Protein AF-A0A0F0H7S7-F1 (afdb_monomer)

Sequence (85 aa):
MHDALTRVNAVMFRRLWRGTNETVLAYSETEALAYRVREGDVDLADPFVVDPDVTLWQRGGEFLDVAGELLELPPAPGHSAFGAS

Radius of gyration: 14.51 Å; Cα contacts (8 Å, |Δi|>4): 123; chains: 1; bounding box: 26×26×56 Å

Foldseek 3Di:
DDPPPDPQDWDKDWDDDLQKIWIWTHSDQWWIKIWIFGNVQQDPVDNPDDDPVRTPDMDITGRCVRVVVSVVDDRDPPRDPDDPD

Solvent-accessible surface area (backbone atoms only — not comparable to full-atom values): 5325 Å² total; per-residue (Å²): 134,83,80,81,80,75,87,82,68,58,54,74,50,74,46,81,54,86,66,24,34,38,39,35,37,29,64,47,86,67,38,18,41,22,39,32,28,42,57,88,70,61,52,85,90,46,78,86,64,73,60,74,92,63,46,76,46,74,42,75,38,36,42,68,61,33,49,51,51,64,72,69,55,73,83,60,90,90,60,65,97,58,79,91,123

Mean predicted aligned error: 7.25 Å

pLDDT: mean 83.9, std 16.34, range [35.91, 96.69]

Structure (mmCIF, N/CA/C/O backbone):
data_AF-A0A0F0H7S7-F1
#
_entry.id   AF-A0A0F0H7S7-F1
#
loop_
_atom_site.group_PDB
_atom_site.id
_atom_site.type_symbol
_atom_site.label_atom_id
_atom_site.label_alt_id
_atom_site.label_comp_id
_atom_site.label_asym_id
_atom_site.label_entity_id
_atom_site.label_seq_id
_atom_site.pdbx_PDB_ins_code
_atom_site.Cartn_x
_atom_site.Cartn_y
_atom_site.Cartn_z
_atom_site.occupancy
_atom_site.B_iso_or_equiv
_atom_site.auth_seq_id
_atom_site.auth_comp_id
_atom_site.auth_asym_id
_atom_site.auth_atom_id
_atom_site.pdbx_PDB_model_num
ATOM 1 N N . MET A 1 1 ? -11.287 -17.322 -23.787 1.00 40.72 1 MET A N 1
ATOM 2 C CA . MET A 1 1 ? -9.927 -16.796 -24.013 1.00 40.72 1 MET A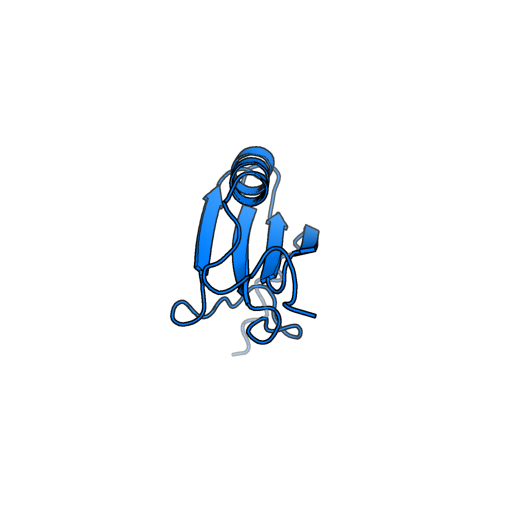 CA 1
ATOM 3 C C . MET A 1 1 ? -9.410 -16.401 -22.643 1.00 40.72 1 MET A C 1
ATOM 5 O O . MET A 1 1 ? -9.889 -15.421 -22.097 1.00 40.72 1 MET A O 1
ATOM 9 N N . HIS A 1 2 ? -8.621 -17.267 -22.007 1.00 35.91 2 HIS A N 1
ATOM 10 C CA . HIS A 1 2 ? -8.028 -16.966 -20.706 1.00 35.91 2 HIS A CA 1
ATOM 11 C C . HIS A 1 2 ? -6.751 -16.191 -20.970 1.00 35.91 2 HIS A C 1
ATOM 13 O O . HIS A 1 2 ? -5.840 -16.713 -21.611 1.00 35.91 2 HIS A O 1
ATOM 19 N N . ASP A 1 3 ? -6.747 -14.932 -20.556 1.00 41.88 3 ASP A N 1
ATOM 20 C CA . ASP A 1 3 ? -5.581 -14.078 -20.659 1.00 41.88 3 ASP A CA 1
ATOM 21 C C . ASP A 1 3 ? -4.555 -14.556 -19.626 1.00 41.88 3 ASP A C 1
ATOM 23 O O . ASP A 1 3 ? -4.668 -14.298 -18.431 1.00 41.88 3 ASP A O 1
ATOM 27 N N . ALA A 1 4 ? -3.621 -15.392 -20.077 1.00 50.28 4 ALA A N 1
ATOM 28 C CA . ALA A 1 4 ? -2.500 -15.884 -19.281 1.00 50.28 4 ALA A CA 1
ATOM 29 C C . ALA A 1 4 ? -1.268 -14.954 -19.379 1.00 50.28 4 ALA A C 1
ATOM 31 O O . ALA A 1 4 ? -0.176 -15.335 -18.955 1.00 50.28 4 ALA A O 1
ATOM 32 N N . LEU A 1 5 ? -1.428 -13.752 -19.947 1.00 48.69 5 LEU A N 1
ATOM 33 C CA . LEU A 1 5 ? -0.433 -12.683 -20.031 1.00 48.69 5 LEU A CA 1
ATOM 34 C C . LEU A 1 5 ? -0.899 -11.563 -19.087 1.00 48.69 5 LEU A C 1
ATOM 36 O O . LEU A 1 5 ? -1.726 -10.750 -19.455 1.00 48.69 5 LEU A O 1
ATOM 40 N N . THR A 1 6 ? -0.499 -11.517 -17.822 1.00 52.84 6 THR A N 1
ATOM 41 C CA . THR A 1 6 ? 0.804 -10.995 -17.401 1.00 52.84 6 THR A CA 1
ATOM 42 C C . THR A 1 6 ? 1.044 -11.429 -15.954 1.00 52.84 6 THR A C 1
ATOM 44 O O . THR A 1 6 ? 0.431 -10.919 -15.020 1.00 52.84 6 THR A O 1
ATOM 47 N N . ARG A 1 7 ? 1.949 -12.386 -15.722 1.00 62.75 7 ARG A N 1
ATOM 48 C CA . ARG A 1 7 ? 2.431 -12.642 -14.357 1.00 62.75 7 ARG A CA 1
ATOM 49 C C . ARG A 1 7 ? 3.317 -11.472 -13.941 1.00 62.75 7 ARG A C 1
ATOM 51 O O . ARG A 1 7 ? 4.464 -11.395 -14.375 1.00 62.75 7 ARG A O 1
ATOM 58 N N . VAL A 1 8 ? 2.778 -10.571 -13.129 1.00 69.69 8 VAL A N 1
ATOM 59 C CA . VAL A 1 8 ? 3.555 -9.518 -12.475 1.00 69.69 8 VAL A CA 1
ATOM 60 C C . VAL A 1 8 ? 4.250 -10.152 -11.276 1.00 69.69 8 VAL A C 1
ATOM 62 O O . VAL A 1 8 ? 3.609 -10.541 -10.303 1.00 69.69 8 VAL A O 1
ATOM 65 N N . ASN A 1 9 ? 5.56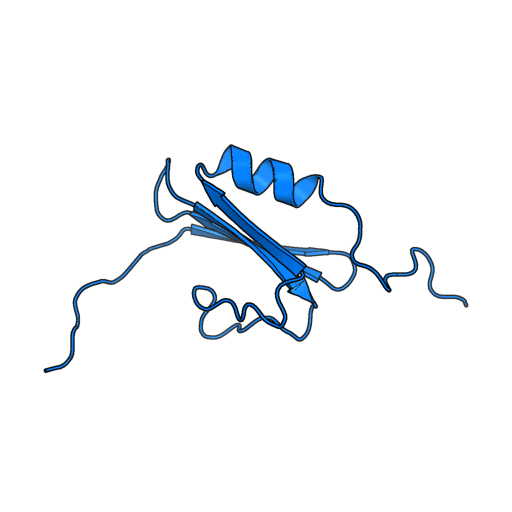7 -10.319 -11.371 1.00 81.38 9 ASN A N 1
ATOM 66 C CA . ASN A 1 9 ? 6.366 -10.681 -10.208 1.00 81.38 9 ASN A CA 1
ATOM 67 C C . ASN A 1 9 ? 6.644 -9.398 -9.429 1.00 81.38 9 ASN A C 1
ATOM 69 O O . ASN A 1 9 ? 7.098 -8.420 -10.015 1.00 81.38 9 ASN A O 1
ATOM 73 N N . ALA A 1 10 ? 6.389 -9.417 -8.126 1.00 88.94 10 ALA A N 1
ATOM 74 C CA . ALA A 1 10 ? 6.712 -8.309 -7.244 1.00 88.94 10 ALA A CA 1
ATOM 75 C C . ALA A 1 10 ? 7.491 -8.811 -6.033 1.00 88.94 10 ALA A C 1
ATOM 77 O O . ALA A 1 10 ? 7.242 -9.911 -5.531 1.00 88.94 10 ALA A O 1
ATOM 78 N N . VAL A 1 11 ? 8.406 -7.985 -5.535 1.00 91.50 11 VAL A N 1
ATOM 79 C CA . VAL A 1 11 ? 8.954 -8.163 -4.190 1.00 91.50 11 VAL A CA 1
ATOM 80 C C . VAL A 1 11 ? 8.032 -7.434 -3.227 1.00 91.50 11 VAL A C 1
ATOM 82 O O . VAL A 1 11 ? 7.822 -6.230 -3.354 1.00 91.50 11 VAL A O 1
ATOM 85 N N . MET A 1 12 ? 7.477 -8.168 -2.266 1.00 93.31 12 MET A N 1
ATOM 86 C CA . MET A 1 12 ? 6.601 -7.603 -1.248 1.00 93.31 12 MET A CA 1
ATOM 87 C C . MET A 1 12 ? 7.367 -7.403 0.056 1.00 93.31 12 MET A C 1
ATOM 89 O O . MET A 1 12 ? 7.904 -8.354 0.625 1.00 93.31 12 MET A O 1
ATOM 93 N N . PHE A 1 13 ? 7.341 -6.178 0.569 1.00 92.44 13 PHE A N 1
ATOM 94 C CA . PHE A 1 13 ? 7.638 -5.890 1.963 1.00 92.44 13 PHE A CA 1
ATOM 95 C C . PHE A 1 13 ? 6.329 -5.596 2.688 1.00 92.44 13 PHE A C 1
ATOM 97 O O . PHE A 1 13 ? 5.555 -4.750 2.250 1.00 92.44 13 PHE A O 1
ATOM 104 N N . ARG A 1 14 ? 6.081 -6.281 3.804 1.00 93.25 14 ARG A N 1
ATOM 105 C CA . ARG A 1 14 ? 4.887 -6.063 4.620 1.00 93.25 14 ARG A CA 1
ATOM 106 C C . ARG A 1 14 ? 5.268 -5.944 6.082 1.00 93.25 14 ARG A C 1
ATOM 108 O O . ARG A 1 14 ? 6.047 -6.751 6.590 1.00 93.25 14 ARG A O 1
ATOM 115 N N . ARG A 1 15 ? 4.653 -4.988 6.775 1.00 92.75 15 ARG A N 1
ATOM 116 C CA . ARG A 1 15 ? 4.714 -4.883 8.232 1.00 92.75 15 ARG A CA 1
ATOM 117 C C . ARG A 1 15 ? 3.327 -4.693 8.832 1.00 92.75 15 ARG A C 1
ATOM 119 O O . ARG A 1 15 ? 2.498 -3.957 8.306 1.00 92.75 15 ARG A O 1
ATOM 126 N N . LEU A 1 16 ? 3.112 -5.347 9.967 1.00 91.12 16 LEU A N 1
ATOM 127 C CA . LEU A 1 16 ? 2.008 -5.053 10.870 1.00 91.12 16 LEU A CA 1
ATOM 128 C C . LEU A 1 16 ? 2.507 -4.047 11.900 1.00 91.12 16 LEU A C 1
ATOM 130 O O . LEU A 1 16 ? 3.439 -4.334 12.653 1.00 91.12 16 LEU A O 1
ATOM 134 N N . TRP A 1 17 ? 1.910 -2.862 11.926 1.00 88.50 17 TRP A N 1
ATOM 135 C CA . TRP A 1 17 ? 2.297 -1.811 12.857 1.00 88.50 17 TRP A CA 1
ATOM 136 C C . TRP A 1 17 ? 1.060 -1.094 13.372 1.00 88.50 17 TRP A C 1
ATOM 138 O O . TRP A 1 17 ? 0.255 -0.583 12.598 1.00 88.50 17 TRP A O 1
ATOM 148 N N . ARG A 1 18 ? 0.896 -1.072 14.700 1.00 87.12 18 ARG A N 1
ATOM 149 C CA . ARG A 1 18 ? -0.168 -0.312 15.375 1.00 87.12 18 ARG A CA 1
ATOM 150 C C . ARG A 1 18 ? -1.579 -0.559 14.798 1.00 87.12 18 ARG A C 1
ATOM 152 O O . ARG A 1 18 ? -2.352 0.372 14.604 1.00 87.12 18 ARG A O 1
ATOM 159 N N . GLY A 1 19 ? -1.921 -1.824 14.537 1.00 89.44 19 GLY A N 1
ATOM 160 C CA . GLY A 1 19 ? -3.235 -2.221 14.004 1.00 89.44 19 GLY A CA 1
ATOM 161 C C . GLY A 1 19 ? -3.450 -1.885 12.523 1.00 89.44 19 GLY A C 1
ATOM 162 O O . GLY A 1 19 ? -4.587 -1.884 12.050 1.00 89.44 19 GLY A O 1
ATOM 163 N N . THR A 1 20 ? -2.376 -1.584 11.791 1.00 93.25 20 THR A N 1
ATOM 164 C CA . THR A 1 20 ? -2.398 -1.389 10.339 1.00 93.25 20 THR A CA 1
ATOM 165 C C . THR A 1 20 ? -1.508 -2.400 9.638 1.00 93.25 20 THR A C 1
ATOM 167 O O . THR A 1 20 ? -0.473 -2.812 10.169 1.00 93.25 20 THR A O 1
ATOM 170 N N . ASN A 1 21 ? -1.931 -2.787 8.439 1.00 94.00 21 ASN A N 1
ATOM 171 C CA . ASN A 1 21 ? -1.090 -3.455 7.466 1.00 94.00 21 ASN A CA 1
ATOM 172 C C . ASN A 1 21 ? -0.506 -2.412 6.537 1.00 94.00 21 ASN A C 1
ATOM 174 O O . ASN A 1 21 ? -1.238 -1.668 5.886 1.00 94.00 21 ASN A O 1
ATOM 178 N N . GLU A 1 22 ? 0.811 -2.396 6.473 1.00 95.25 22 GLU A N 1
ATOM 179 C CA . GLU A 1 22 ? 1.565 -1.537 5.585 1.00 95.25 22 GLU A CA 1
ATOM 180 C C . GLU A 1 22 ? 2.355 -2.410 4.628 1.00 95.25 22 GLU A C 1
ATOM 182 O O . GLU A 1 22 ? 3.152 -3.252 5.057 1.00 95.25 22 GLU A O 1
ATOM 187 N N . THR 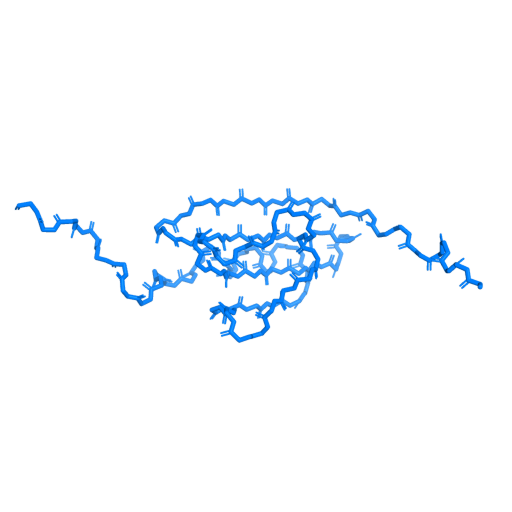A 1 23 ? 2.108 -2.215 3.341 1.00 96.06 23 THR A N 1
ATOM 188 C CA . THR A 1 23 ? 2.642 -3.059 2.279 1.00 96.06 23 THR A CA 1
ATOM 189 C C . THR A 1 23 ? 3.317 -2.189 1.232 1.00 96.06 23 THR A C 1
ATOM 191 O O . THR A 1 23 ? 2.800 -1.138 0.865 1.00 96.06 23 THR A O 1
ATOM 194 N N . VAL A 1 24 ? 4.461 -2.651 0.734 1.00 96.25 24 VAL A N 1
ATOM 195 C CA . VAL A 1 24 ? 5.129 -2.133 -0.459 1.00 96.25 24 VAL A CA 1
ATOM 196 C C . VAL A 1 24 ? 5.306 -3.289 -1.432 1.00 96.25 24 VAL A C 1
ATOM 198 O O . VAL A 1 24 ? 5.903 -4.309 -1.086 1.00 96.25 24 VAL A O 1
ATOM 201 N N . LEU A 1 25 ? 4.793 -3.126 -2.644 1.00 95.31 25 LEU A N 1
ATOM 202 C CA . LEU A 1 25 ? 4.967 -4.026 -3.774 1.00 95.31 25 LEU A CA 1
ATOM 203 C C . LEU A 1 25 ? 5.929 -3.371 -4.758 1.00 95.31 25 LEU A C 1
ATOM 205 O O . LEU A 1 25 ? 5.585 -2.355 -5.350 1.00 95.31 25 LEU A O 1
ATOM 209 N N . ALA A 1 26 ? 7.121 -3.934 -4.931 1.00 95.00 26 ALA A N 1
ATOM 210 C CA . ALA A 1 26 ? 8.076 -3.494 -5.942 1.00 95.00 26 ALA A CA 1
ATOM 211 C C . ALA A 1 26 ? 7.920 -4.349 -7.203 1.00 95.00 26 ALA A C 1
ATOM 213 O O . ALA A 1 26 ? 8.256 -5.535 -7.183 1.00 95.00 26 ALA A O 1
ATOM 214 N N . TYR A 1 27 ? 7.413 -3.754 -8.281 1.00 91.94 27 TYR A N 1
ATOM 215 C CA . TYR A 1 27 ? 7.279 -4.390 -9.595 1.00 91.94 27 TYR A CA 1
ATOM 216 C C . TYR A 1 27 ? 8.587 -4.302 -10.392 1.00 91.94 27 TYR A C 1
ATOM 218 O O . TYR A 1 27 ? 8.931 -5.211 -11.147 1.00 91.94 27 TYR A O 1
ATOM 226 N N . SER A 1 28 ? 9.335 -3.214 -10.198 1.00 89.31 28 SER A N 1
ATOM 227 C CA . SER A 1 28 ? 10.673 -2.985 -10.747 1.00 89.31 28 SER A CA 1
ATOM 228 C C . SER A 1 28 ? 11.472 -2.038 -9.840 1.00 89.31 28 SER A C 1
ATOM 230 O O . SER A 1 28 ? 10.996 -1.639 -8.778 1.00 89.31 28 SER A O 1
ATOM 232 N N . GLU A 1 29 ? 12.690 -1.664 -10.243 1.00 79.69 29 GLU A N 1
ATOM 233 C CA . GLU A 1 29 ? 13.507 -0.680 -9.511 1.00 79.69 29 GLU A CA 1
ATOM 234 C C . GLU A 1 29 ? 12.832 0.699 -9.430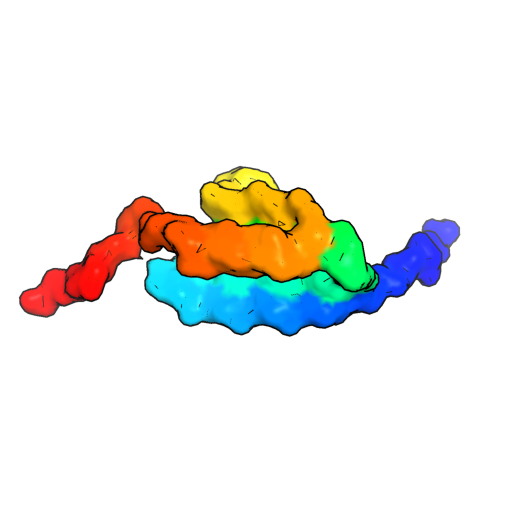 1.00 79.69 29 GLU A C 1
ATOM 236 O O . GLU A 1 29 ? 12.960 1.394 -8.424 1.00 79.69 29 GLU A O 1
ATOM 241 N N . THR A 1 30 ? 12.073 1.071 -10.464 1.00 89.31 30 THR A N 1
ATOM 242 C CA . THR A 1 30 ? 11.442 2.394 -10.598 1.00 89.31 30 THR A CA 1
ATOM 243 C C . THR A 1 30 ? 9.930 2.368 -10.396 1.0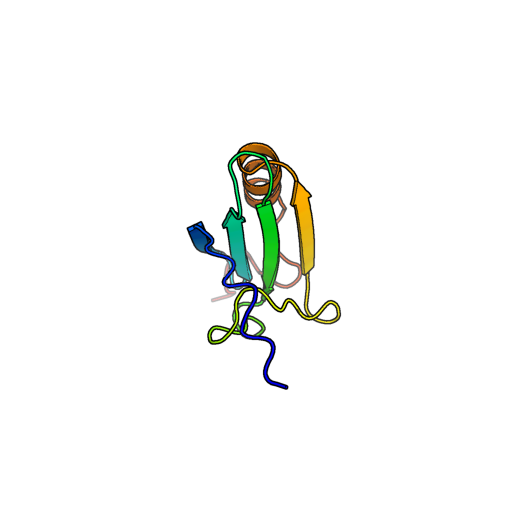0 89.31 30 THR A C 1
ATOM 245 O O . THR A 1 30 ? 9.286 3.412 -10.451 1.00 89.31 30 THR A O 1
ATOM 248 N N . GLU A 1 31 ? 9.339 1.188 -10.208 1.00 94.75 31 GLU A N 1
ATOM 249 C CA . GLU A 1 31 ? 7.891 1.030 -10.117 1.00 94.75 31 GLU A CA 1
ATOM 250 C C . GLU A 1 31 ? 7.515 0.199 -8.896 1.00 94.75 31 GLU A C 1
ATOM 252 O O . GLU A 1 31 ? 7.775 -1.005 -8.818 1.00 94.75 31 GLU A O 1
ATOM 257 N N . ALA A 1 32 ? 6.874 0.862 -7.946 1.00 95.81 32 ALA A N 1
ATOM 258 C CA . ALA A 1 32 ? 6.353 0.282 -6.732 1.00 95.81 32 ALA A CA 1
ATOM 259 C C . ALA A 1 32 ? 5.000 0.898 -6.363 1.00 95.81 32 ALA A C 1
ATOM 261 O O . ALA A 1 32 ? 4.697 2.046 -6.696 1.00 95.81 32 ALA A O 1
ATOM 262 N N . LEU A 1 33 ? 4.203 0.128 -5.628 1.00 95.81 33 LEU A N 1
ATOM 263 C CA . LEU A 1 33 ? 2.980 0.566 -4.970 1.00 95.81 33 LEU A CA 1
ATOM 264 C C . LEU A 1 33 ? 3.141 0.365 -3.468 1.00 95.81 33 LEU A C 1
ATOM 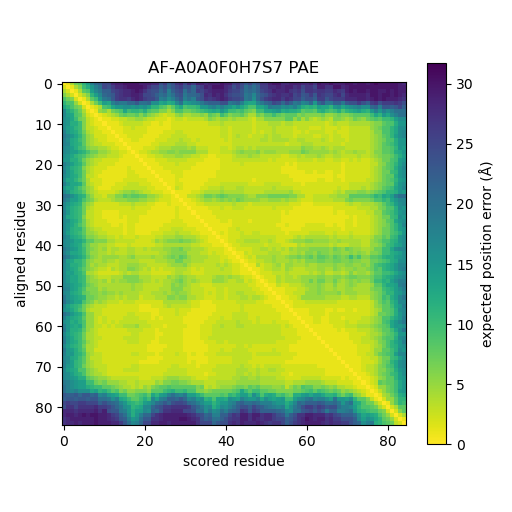266 O O . LEU A 1 33 ? 3.398 -0.749 -3.017 1.00 95.81 33 LEU A O 1
ATOM 270 N N . ALA A 1 34 ? 2.954 1.423 -2.691 1.00 96.69 34 ALA A N 1
ATOM 271 C CA . ALA A 1 34 ? 2.839 1.343 -1.247 1.00 96.69 34 ALA A CA 1
ATOM 272 C C . ALA A 1 34 ? 1.407 1.653 -0.824 1.00 96.69 34 ALA A C 1
ATOM 274 O O . ALA A 1 34 ? 0.772 2.556 -1.372 1.00 96.69 34 ALA A O 1
ATOM 275 N N . TYR A 1 35 ? 0.902 0.930 0.168 1.00 95.94 35 TYR A N 1
ATOM 276 C CA . TYR A 1 35 ? -0.415 1.191 0.728 1.00 95.94 35 TYR A CA 1
ATOM 277 C C . TYR A 1 35 ? -0.493 0.822 2.206 1.00 95.94 35 TYR A C 1
ATOM 279 O O . TYR A 1 35 ? 0.274 0.005 2.727 1.00 95.94 35 TYR A O 1
ATOM 287 N N . ARG A 1 36 ? -1.451 1.452 2.883 1.00 95.81 36 ARG A N 1
ATOM 288 C CA . ARG A 1 36 ? -1.798 1.217 4.280 1.00 95.81 36 ARG A CA 1
ATOM 289 C C . ARG A 1 36 ? -3.295 0.955 4.399 1.00 95.81 36 ARG A C 1
ATOM 291 O O . ARG A 1 36 ? -4.110 1.787 4.004 1.00 95.81 36 ARG A O 1
ATOM 298 N N . VAL A 1 37 ? -3.641 -0.151 5.043 1.00 94.25 37 VAL A N 1
ATOM 299 C CA . VAL A 1 37 ? -5.014 -0.528 5.420 1.00 94.25 37 VAL A CA 1
ATOM 300 C C . VAL A 1 37 ? -5.055 -0.908 6.901 1.00 94.25 37 VAL A C 1
ATOM 302 O O . VAL A 1 37 ? -4.006 -1.053 7.539 1.00 94.25 37 VAL A O 1
ATOM 305 N N . ARG A 1 38 ? -6.242 -1.070 7.495 1.00 91.88 38 ARG A N 1
ATOM 306 C CA . ARG A 1 38 ? -6.324 -1.646 8.848 1.00 91.88 38 ARG A CA 1
ATOM 307 C C . ARG A 1 38 ? -5.933 -3.119 8.827 1.00 91.88 38 ARG A C 1
ATOM 309 O O . ARG A 1 38 ? -5.933 -3.772 7.788 1.00 91.88 38 ARG A O 1
ATOM 316 N N . GLU A 1 39 ? -5.604 -3.655 9.996 1.00 89.94 39 GLU A N 1
ATOM 317 C CA . GLU A 1 39 ? -5.154 -5.040 10.128 1.00 89.94 39 GLU A CA 1
ATOM 318 C C . GLU A 1 39 ? -6.129 -6.064 9.516 1.00 89.94 39 GLU A C 1
ATOM 320 O O . GLU A 1 39 ? -5.689 -6.993 8.842 1.00 89.94 39 GLU A O 1
ATOM 325 N N . GLY A 1 40 ? -7.437 -5.865 9.706 1.00 88.44 40 GLY A N 1
ATOM 326 C CA . GLY A 1 40 ? -8.482 -6.769 9.211 1.00 88.44 40 GLY A CA 1
ATOM 327 C C . GLY A 1 40 ? -8.915 -6.548 7.761 1.00 88.44 40 GLY A C 1
ATOM 328 O O . GLY A 1 40 ? -9.638 -7.384 7.231 1.00 88.44 40 GLY A O 1
ATOM 329 N N . ASP A 1 41 ? -8.471 -5.461 7.128 1.00 90.00 41 ASP A N 1
ATOM 330 C CA . ASP A 1 41 ? -8.951 -5.042 5.804 1.00 90.00 41 ASP A CA 1
ATOM 331 C C . ASP A 1 41 ? -7.999 -5.473 4.671 1.00 90.00 41 ASP A C 1
ATOM 333 O O . ASP A 1 41 ? -8.239 -5.180 3.504 1.00 90.00 41 ASP A O 1
ATOM 337 N N . VAL A 1 42 ? -6.887 -6.145 4.997 1.00 87.38 42 VAL A N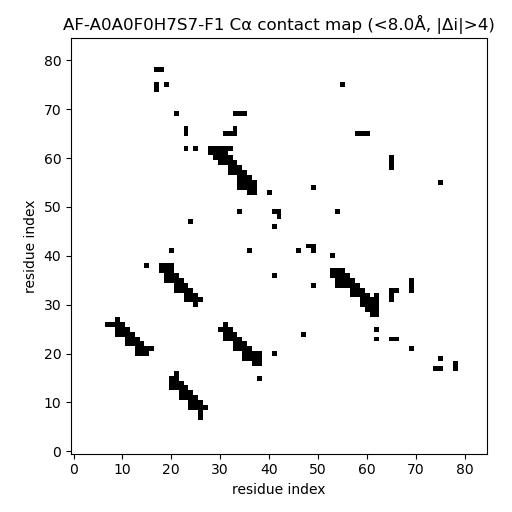 1
ATOM 338 C CA . VAL A 1 42 ? -5.941 -6.633 3.986 1.00 87.38 42 VAL A CA 1
ATOM 339 C C . VAL A 1 42 ? -6.445 -7.930 3.351 1.00 87.38 42 VAL A C 1
ATOM 341 O O . VAL A 1 42 ? -6.737 -8.900 4.054 1.00 87.38 42 VAL A O 1
ATOM 344 N N . ASP A 1 43 ? -6.470 -7.985 2.020 1.00 86.25 43 ASP A N 1
ATOM 345 C CA . ASP A 1 43 ? -6.599 -9.251 1.302 1.00 86.25 43 ASP A CA 1
ATOM 346 C C . ASP A 1 43 ? -5.229 -9.946 1.253 1.00 86.25 43 ASP A C 1
ATOM 348 O O . ASP A 1 43 ? -4.249 -9.432 0.712 1.00 86.25 43 ASP A O 1
ATOM 352 N N . LEU A 1 44 ? -5.140 -11.115 1.887 1.00 81.75 44 LEU A N 1
ATOM 353 C CA . LEU A 1 44 ? -3.919 -11.922 1.915 1.00 81.75 44 LEU A CA 1
ATOM 354 C C . LEU A 1 44 ? -3.783 -12.850 0.710 1.00 81.75 44 LEU A C 1
ATOM 356 O O . LEU A 1 44 ? -2.689 -13.362 0.471 1.00 81.75 44 LEU A O 1
ATOM 360 N N . ALA A 1 45 ? -4.880 -13.111 0.002 1.00 86.56 45 ALA A N 1
ATOM 361 C CA . ALA A 1 45 ? -4.886 -13.945 -1.187 1.00 86.56 45 ALA A CA 1
ATOM 362 C C . ALA A 1 45 ? -4.420 -13.153 -2.413 1.00 86.56 45 ALA A C 1
ATOM 364 O O . ALA A 1 45 ? -3.727 -13.719 -3.259 1.00 86.56 45 ALA A O 1
ATOM 365 N N . ASP A 1 46 ? -4.752 -11.861 -2.475 1.00 86.19 46 ASP A N 1
ATOM 366 C CA . ASP A 1 46 ? -4.336 -10.970 -3.556 1.00 86.19 46 ASP A CA 1
ATOM 367 C C . ASP A 1 46 ? -3.870 -9.596 -3.031 1.00 86.19 46 ASP A C 1
ATOM 369 O O . ASP A 1 46 ? -4.672 -8.675 -2.881 1.00 86.19 46 ASP A O 1
ATOM 373 N N . PRO A 1 47 ? -2.562 -9.416 -2.768 1.00 84.12 47 PRO A N 1
ATOM 374 C CA . PRO A 1 47 ? -2.041 -8.148 -2.265 1.00 84.12 47 PRO A CA 1
ATOM 375 C C . PRO A 1 47 ? -2.025 -7.034 -3.325 1.00 84.12 47 PRO A C 1
ATOM 377 O O . PRO A 1 47 ? -1.757 -5.886 -2.981 1.00 84.12 47 PRO A O 1
ATOM 380 N N . PHE A 1 48 ? -2.273 -7.342 -4.604 1.00 86.62 48 PHE A N 1
ATOM 381 C CA . PHE A 1 48 ? -2.265 -6.355 -5.687 1.00 86.62 48 PHE A CA 1
ATOM 382 C C . PHE A 1 48 ? -3.596 -5.604 -5.792 1.00 86.62 48 PHE A C 1
ATOM 384 O O . PHE A 1 48 ? -3.643 -4.511 -6.361 1.00 86.62 48 PHE A O 1
ATOM 391 N N . VAL A 1 49 ? -4.673 -6.175 -5.247 1.00 84.50 49 VAL A N 1
ATOM 392 C CA . VAL A 1 49 ? -5.994 -5.554 -5.216 1.00 84.50 49 VAL A CA 1
ATOM 393 C C . VAL A 1 49 ? -6.167 -4.838 -3.885 1.00 84.50 49 VAL A C 1
ATOM 395 O O . VAL A 1 49 ? -6.229 -5.445 -2.820 1.00 84.50 49 VAL A O 1
ATOM 398 N N . VAL A 1 50 ? -6.250 -3.514 -3.958 1.00 84.38 50 VAL A N 1
ATOM 399 C CA . VAL A 1 50 ? -6.410 -2.650 -2.793 1.00 84.38 50 VAL A CA 1
ATOM 400 C C . VAL A 1 50 ? -7.742 -1.922 -2.925 1.00 84.38 50 VAL A C 1
ATOM 402 O O . VAL A 1 50 ? -7.925 -1.111 -3.833 1.00 84.38 50 VAL A O 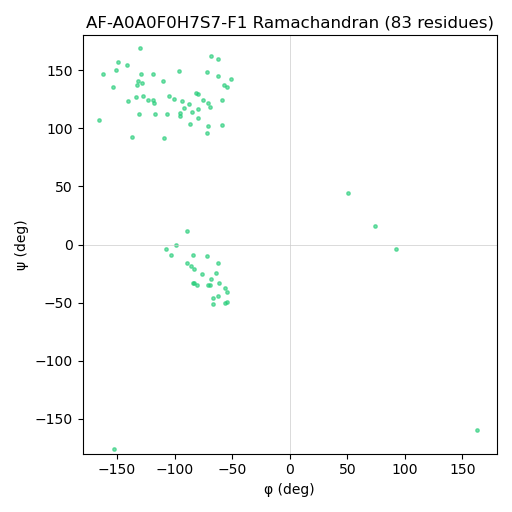1
ATOM 405 N N . ASP A 1 51 ? -8.690 -2.247 -2.046 1.00 88.25 51 ASP A N 1
ATOM 406 C CA . ASP A 1 51 ? -10.013 -1.624 -2.041 1.00 88.25 51 ASP A CA 1
ATOM 407 C C . ASP A 1 51 ? -9.894 -0.145 -1.604 1.00 88.25 51 ASP A C 1
ATOM 409 O O . ASP A 1 51 ? -9.431 0.143 -0.490 1.00 88.25 51 ASP A O 1
ATOM 413 N N . PRO A 1 52 ? -10.275 0.821 -2.463 1.00 87.12 52 PRO A N 1
ATOM 414 C CA . PRO A 1 52 ? -10.139 2.241 -2.159 1.00 87.12 52 PRO A CA 1
ATOM 415 C C . PRO A 1 52 ? -10.992 2.688 -0.965 1.00 87.12 52 PRO A C 1
ATOM 417 O O . PRO A 1 52 ? -10.621 3.664 -0.314 1.00 87.12 52 PRO A O 1
ATOM 420 N N . ASP A 1 53 ? -12.080 1.983 -0.641 1.00 90.25 53 ASP A N 1
ATOM 421 C CA . ASP A 1 53 ? -12.991 2.362 0.444 1.00 90.25 53 ASP A CA 1
ATOM 422 C C . ASP A 1 53 ? -12.409 2.046 1.833 1.00 90.25 53 ASP A C 1
ATOM 424 O O . ASP A 1 53 ? -12.744 2.704 2.823 1.00 90.25 53 ASP A O 1
ATOM 428 N N . VAL A 1 54 ? -11.497 1.072 1.920 1.00 89.62 54 VAL A N 1
ATOM 429 C CA . VAL A 1 54 ? -10.814 0.679 3.171 1.00 89.62 54 VAL A CA 1
ATOM 430 C C . VAL A 1 54 ? -9.375 1.199 3.260 1.00 89.62 54 VAL A C 1
ATOM 432 O O . VAL A 1 54 ? -8.730 1.115 4.311 1.00 89.62 54 VAL A O 1
ATOM 435 N N . THR A 1 55 ? -8.864 1.762 2.165 1.00 93.31 55 THR A N 1
ATOM 436 C CA . THR A 1 55 ? -7.501 2.284 2.073 1.00 93.31 55 THR A CA 1
ATOM 437 C C . THR A 1 55 ? -7.340 3.559 2.882 1.00 93.31 55 THR A C 1
ATOM 439 O O . THR A 1 55 ? -7.999 4.567 2.645 1.00 93.31 55 THR A O 1
ATOM 442 N N . LEU A 1 56 ? -6.409 3.536 3.835 1.00 94.25 56 LEU A N 1
ATOM 443 C CA . LEU A 1 56 ? -6.080 4.703 4.655 1.00 94.25 56 LEU A CA 1
ATOM 444 C C . LEU A 1 56 ? -5.102 5.633 3.940 1.00 94.25 56 LEU A C 1
ATOM 446 O O . LEU A 1 56 ? -5.127 6.843 4.151 1.00 94.25 56 LEU A O 1
ATOM 450 N N . TRP A 1 57 ? -4.212 5.055 3.137 1.00 95.50 57 TRP A N 1
ATOM 451 C CA . TRP A 1 57 ? -3.238 5.773 2.327 1.00 95.50 57 TRP A CA 1
ATOM 452 C C . TRP A 1 57 ? -2.692 4.850 1.233 1.00 95.50 57 TRP A C 1
ATOM 454 O O . TRP A 1 57 ? -2.536 3.650 1.464 1.00 95.50 57 TRP A O 1
ATOM 464 N N . GLN A 1 58 ? -2.375 5.410 0.067 1.00 95.56 58 GLN A N 1
ATOM 465 C CA . GLN A 1 58 ? -1.694 4.707 -1.019 1.00 95.56 58 GLN A CA 1
ATOM 466 C C . GLN A 1 58 ? -0.849 5.667 -1.857 1.00 95.56 58 GLN A C 1
ATOM 468 O O . GLN A 1 58 ? -1.215 6.833 -2.026 1.00 95.56 58 GLN A O 1
ATOM 473 N N . ARG A 1 59 ? 0.244 5.159 -2.433 1.00 96.12 59 ARG A N 1
ATOM 474 C CA . ARG A 1 59 ? 1.078 5.888 -3.391 1.00 96.12 59 ARG A CA 1
ATOM 475 C C . ARG A 1 59 ? 1.818 4.936 -4.328 1.00 96.12 59 ARG A C 1
ATOM 477 O O . ARG A 1 59 ? 2.414 3.960 -3.882 1.00 96.12 59 ARG A O 1
ATOM 484 N N . GLY A 1 60 ? 1.822 5.270 -5.617 1.00 95.50 60 GLY A N 1
ATOM 485 C CA . GLY A 1 60 ? 2.723 4.680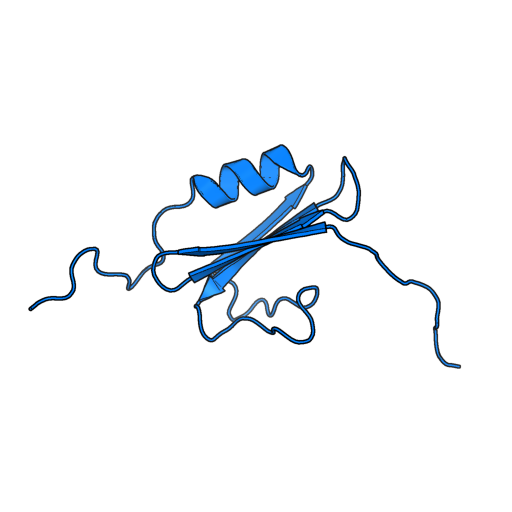 -6.610 1.00 95.50 60 GLY A CA 1
ATOM 486 C C . GLY A 1 60 ? 3.967 5.548 -6.830 1.00 95.50 60 GLY A C 1
ATOM 487 O O . GLY A 1 60 ? 3.896 6.773 -6.699 1.00 95.50 60 GLY A O 1
ATOM 488 N N . GLY A 1 61 ? 5.100 4.932 -7.162 1.00 95.62 61 GLY A N 1
ATOM 489 C CA . GLY A 1 61 ? 6.357 5.638 -7.429 1.00 95.62 61 GLY A CA 1
ATOM 490 C C . GLY A 1 61 ? 7.579 4.725 -7.364 1.00 95.62 61 GLY A C 1
ATOM 491 O O . GLY A 1 61 ? 7.447 3.510 -7.469 1.00 95.62 61 GLY A O 1
ATOM 492 N N . GLU A 1 62 ? 8.765 5.301 -7.170 1.00 95.31 62 GLU A N 1
ATOM 493 C CA . GLU A 1 62 ? 9.989 4.525 -6.950 1.00 95.31 62 GLU A CA 1
ATOM 494 C C . GLU A 1 62 ? 9.999 3.880 -5.557 1.00 95.31 62 GLU A C 1
ATOM 496 O O . GLU A 1 62 ? 9.458 4.434 -4.596 1.00 95.31 62 GLU A O 1
ATOM 501 N N . PHE A 1 63 ? 10.637 2.711 -5.432 1.00 92.81 63 PHE A N 1
ATOM 502 C CA . PHE A 1 63 ? 10.569 1.882 -4.223 1.00 92.81 63 PHE A CA 1
ATOM 503 C C . PHE A 1 63 ? 10.966 2.626 -2.941 1.00 92.81 63 PHE A C 1
ATOM 505 O O . PHE A 1 63 ? 10.238 2.571 -1.950 1.00 92.81 63 PHE A O 1
ATOM 512 N N . LEU A 1 64 ? 12.113 3.314 -2.947 1.00 93.94 64 LEU A N 1
ATOM 513 C CA . LEU A 1 64 ? 12.621 3.986 -1.749 1.00 93.94 64 LEU A CA 1
ATOM 514 C C . LEU A 1 64 ? 11.765 5.190 -1.353 1.00 93.94 64 LEU A C 1
ATOM 516 O O . LEU A 1 64 ? 11.571 5.414 -0.160 1.00 93.94 64 LEU A O 1
ATOM 520 N N . ASP A 1 65 ? 11.212 5.908 -2.328 1.00 95.62 65 ASP A N 1
ATOM 521 C CA . ASP A 1 65 ? 10.360 7.068 -2.078 1.00 95.62 65 ASP A CA 1
ATOM 522 C C . ASP A 1 65 ? 9.053 6.651 -1.403 1.00 95.62 65 ASP A C 1
ATOM 524 O O . ASP A 1 65 ? 8.684 7.184 -0.354 1.00 95.62 65 ASP A O 1
ATOM 528 N N . VAL A 1 66 ? 8.361 5.661 -1.977 1.00 96.00 66 VAL A N 1
ATOM 529 C CA . VAL A 1 66 ? 7.066 5.217 -1.445 1.00 96.00 66 VAL A CA 1
ATOM 530 C C . VAL A 1 66 ? 7.218 4.466 -0.124 1.00 96.00 66 VAL A C 1
ATOM 532 O O . VAL A 1 66 ? 6.373 4.608 0.759 1.00 96.00 66 VAL A O 1
ATOM 535 N N . ALA A 1 67 ? 8.302 3.700 0.043 1.00 94.69 67 ALA A N 1
ATOM 536 C CA . ALA A 1 67 ? 8.612 3.050 1.309 1.00 94.69 67 ALA A CA 1
ATOM 537 C C . ALA A 1 67 ? 8.952 4.086 2.385 1.00 94.69 67 ALA A C 1
ATOM 539 O O . ALA A 1 67 ? 8.422 3.999 3.487 1.00 94.69 67 ALA A O 1
ATOM 540 N N . GLY A 1 68 ? 9.789 5.079 2.070 1.00 95.44 68 GLY A N 1
ATOM 541 C CA . GLY A 1 68 ? 10.160 6.148 2.995 1.00 95.44 68 GLY A CA 1
ATOM 542 C C . GLY A 1 68 ? 8.939 6.897 3.523 1.00 95.44 68 GLY A C 1
ATOM 543 O O . GLY A 1 68 ? 8.753 6.983 4.735 1.00 95.44 68 GLY A O 1
ATOM 544 N N . GLU A 1 69 ? 8.051 7.339 2.632 1.00 96.25 69 GLU A N 1
ATOM 545 C CA . GLU A 1 69 ? 6.834 8.039 3.048 1.00 96.25 69 GLU A CA 1
ATOM 546 C C . GLU A 1 69 ? 5.921 7.155 3.903 1.00 96.25 69 GLU A C 1
ATOM 548 O O . GLU A 1 69 ? 5.463 7.592 4.959 1.00 96.25 69 GLU A O 1
ATOM 553 N N . LEU A 1 70 ? 5.705 5.893 3.507 1.00 95.56 70 LEU A N 1
ATOM 554 C CA . LEU A 1 70 ? 4.901 4.941 4.280 1.00 95.56 70 LEU A CA 1
ATOM 555 C C . LEU A 1 70 ? 5.429 4.784 5.718 1.00 95.56 70 LEU A C 1
ATOM 557 O O . LEU A 1 70 ? 4.640 4.684 6.661 1.00 95.56 70 LEU A O 1
ATOM 561 N N . LEU A 1 71 ? 6.756 4.795 5.898 1.00 93.25 71 LEU A N 1
ATOM 562 C CA . LEU A 1 71 ? 7.399 4.701 7.211 1.00 93.25 71 LEU A CA 1
ATOM 563 C C . LEU A 1 71 ? 7.181 5.947 8.084 1.00 93.25 71 LEU A C 1
ATOM 565 O O . LEU A 1 71 ? 7.154 5.811 9.310 1.00 93.25 71 LEU A O 1
ATOM 569 N N . GLU A 1 72 ? 7.031 7.121 7.472 1.00 94.12 72 GLU A N 1
ATOM 570 C CA . GLU A 1 72 ? 6.879 8.421 8.138 1.00 94.12 72 GLU A CA 1
ATOM 571 C C . GLU A 1 72 ? 5.423 8.790 8.447 1.00 94.12 72 GLU A C 1
ATOM 573 O O . GLU A 1 72 ? 5.164 9.682 9.262 1.00 94.12 72 GLU A O 1
ATOM 578 N N . LEU A 1 73 ? 4.458 8.103 7.831 1.00 92.75 73 LEU A N 1
ATOM 579 C CA . LEU A 1 73 ? 3.044 8.372 8.049 1.00 92.75 73 LEU A CA 1
ATOM 580 C C . LEU A 1 73 ? 2.662 8.249 9.540 1.00 92.75 73 LEU A C 1
ATOM 582 O O . LEU A 1 73 ? 2.999 7.252 10.195 1.00 92.75 73 LEU A O 1
ATOM 586 N N . PRO A 1 74 ? 1.847 9.181 10.071 1.00 90.31 74 PRO A N 1
ATOM 587 C CA . PRO A 1 74 ? 1.413 9.145 11.464 1.00 90.31 74 PRO A CA 1
ATOM 588 C C . PRO A 1 74 ? 0.595 7.877 11.762 1.00 90.31 74 PRO A C 1
ATOM 590 O O . PRO A 1 74 ? 0.039 7.278 10.837 1.00 90.31 74 PRO A O 1
ATOM 593 N N . PRO A 1 75 ? 0.465 7.460 13.036 1.00 85.81 75 PRO A N 1
ATOM 594 C CA . PRO A 1 75 ? -0.432 6.370 13.413 1.00 85.81 75 PRO A CA 1
ATOM 595 C C . PRO A 1 75 ? -1.846 6.574 12.856 1.00 85.81 75 PRO A C 1
ATOM 597 O O . PRO A 1 75 ? -2.354 7.697 12.833 1.00 85.81 75 PRO A O 1
ATOM 600 N N . ALA A 1 76 ? -2.497 5.489 12.433 1.00 84.12 76 ALA A N 1
ATOM 601 C CA . ALA A 1 76 ? -3.864 5.573 11.936 1.00 84.12 76 ALA A CA 1
ATOM 602 C C . ALA A 1 76 ? -4.839 6.078 13.025 1.00 84.12 76 ALA A C 1
ATOM 604 O O . ALA A 1 76 ? -4.685 5.730 14.204 1.00 84.12 76 ALA A O 1
ATOM 605 N N . PRO A 1 77 ? -5.870 6.863 12.651 1.00 73.69 77 PRO A N 1
ATOM 606 C CA . PRO A 1 77 ? -6.902 7.313 13.580 1.00 73.69 77 PRO A CA 1
ATOM 607 C C . PRO A 1 77 ? -7.559 6.136 14.314 1.00 73.69 77 PRO A C 1
ATOM 609 O O . PRO A 1 77 ? -7.901 5.126 13.701 1.00 73.69 77 PRO A O 1
ATOM 612 N N . GLY A 1 78 ? -7.757 6.275 15.627 1.00 69.81 78 GLY A N 1
ATOM 613 C CA . GLY A 1 78 ? -8.332 5.225 16.480 1.00 69.81 78 GLY A CA 1
ATOM 614 C C . GLY A 1 78 ? -7.305 4.297 17.136 1.00 69.81 78 GLY A C 1
ATOM 615 O O . GLY A 1 78 ? -7.682 3.480 17.972 1.00 69.81 78 GLY A O 1
ATOM 616 N N . HIS A 1 79 ? -6.011 4.445 16.835 1.00 61.38 79 HIS A N 1
ATOM 617 C CA . HIS A 1 79 ? -4.959 3.749 17.568 1.00 61.38 79 HIS A CA 1
ATOM 618 C C . HIS A 1 79 ? -4.531 4.547 18.812 1.00 61.38 79 HIS A C 1
ATOM 620 O O . HIS A 1 79 ? -3.799 5.532 18.716 1.00 61.38 79 HIS A O 1
ATOM 626 N N . SER A 1 80 ? -4.978 4.120 19.996 1.00 56.22 80 SER A N 1
ATOM 627 C CA . SER A 1 80 ? -4.491 4.668 21.268 1.00 56.22 80 SER A CA 1
ATOM 628 C C . SER A 1 80 ? -3.092 4.115 21.562 1.00 56.22 80 SER A C 1
ATOM 630 O O . SER A 1 80 ? -2.900 2.902 21.598 1.00 56.22 80 SER A O 1
ATOM 632 N N . ALA A 1 81 ? -2.102 4.990 21.779 1.00 56.72 81 ALA A N 1
ATOM 633 C CA . ALA A 1 81 ? -0.712 4.596 22.060 1.00 56.72 81 ALA A CA 1
ATOM 634 C C . ALA A 1 81 ? -0.551 3.778 23.357 1.00 56.72 81 ALA A C 1
ATOM 636 O O . ALA A 1 81 ? 0.468 3.116 23.542 1.00 56.72 81 ALA A O 1
ATOM 637 N N . PHE A 1 82 ? -1.572 3.802 24.211 1.00 58.62 82 PHE A N 1
ATOM 638 C CA . PHE A 1 82 ? -1.727 2.967 25.388 1.00 58.62 82 PHE A CA 1
ATOM 639 C C . PHE A 1 82 ? -3.156 2.427 25.377 1.00 58.62 82 PHE A C 1
ATOM 641 O O . PHE A 1 82 ? -4.115 3.200 25.270 1.00 58.62 82 PHE A O 1
ATOM 648 N N . GLY A 1 83 ? -3.311 1.108 25.478 1.00 47.84 83 GLY A N 1
ATOM 649 C CA . GLY A 1 83 ? -4.567 0.559 25.968 1.00 47.84 83 GLY A CA 1
ATOM 650 C C . GLY A 1 83 ? -4.780 1.139 27.360 1.00 47.84 83 GLY A C 1
ATOM 651 O O . GLY A 1 83 ? -3.883 1.046 28.195 1.00 47.84 83 GLY A O 1
ATOM 652 N N . ALA A 1 84 ? -5.915 1.795 27.586 1.00 43.41 84 ALA A N 1
ATOM 653 C CA . ALA A 1 84 ? -6.350 2.093 28.938 1.00 43.41 84 ALA A CA 1
ATOM 654 C C . ALA A 1 84 ? -6.488 0.744 29.659 1.00 43.41 84 ALA A C 1
ATOM 656 O O . ALA A 1 84 ? -7.401 -0.026 29.365 1.00 43.41 84 ALA A O 1
ATOM 657 N N . SER A 1 85 ? -5.505 0.416 30.493 1.00 42.06 85 SER A N 1
ATOM 658 C CA . SER A 1 85 ? -5.638 -0.570 31.565 1.00 42.06 85 SER A CA 1
ATOM 659 C C . SER A 1 85 ? -5.917 0.179 32.854 1.00 42.06 85 SER A C 1
ATOM 661 O O . SER A 1 85 ? -5.309 1.261 33.027 1.00 42.06 85 SER A O 1
#

Nearest PDB structures (foldseek):
  2w7q-assembly2_B  TM=7.373E-01  e=7.011E-01  Pseudomonas aeruginosa PAO1
  4fhm-assembly1_B  TM=5.574E-01  e=1.683E+00  Schizosaccharomyces pombe 972h-
  2wxx-assembly2_B  TM=5.374E-01  e=1.587E+00  Mus musculus
  2wxx-assembly3_C  TM=5.468E-01  e=2.126E+00  Mus musculus

Organism: Lentzea aerocolonigenes (NCBI:txid68170)

Secondary structure (DSSP, 8-state):
----------EEEEEEETTEEEEEEESSSS-EEEEEEEGGG--SS-TT---TTT-SEEEEE-HHHHHHHHHHSPPPTT--SS---